Protein AF-B9M6P8-F1 (afdb_monomer)

Organism: Geotalea daltonii (strain DSM 22248 / JCM 15807 / FRC-32) (NCBI:txid316067)

InterPro domains:
  IPR001796 Dihydrofolate reductase domain [PF00186] (3-143)
  IPR001796 Dihydrofolate reductase domain [PS51330] (2-155)
  IPR001796 Dihydrofolate reductase domain [cd00209] (3-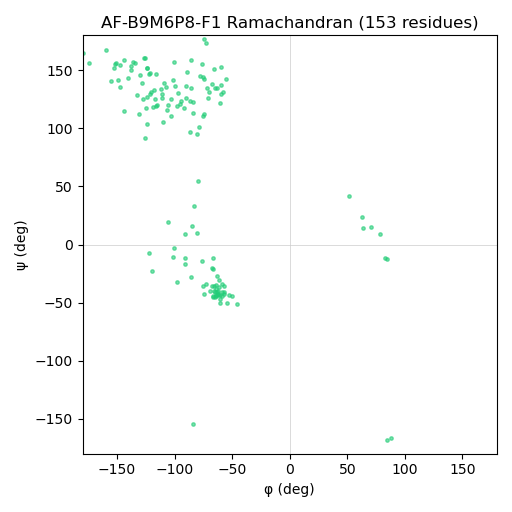154)
  IPR012259 Dihydrofolate reductase [PIRSF000194] (2-144)
  IPR012259 Dihydrofolate reductase [PTHR48069] (3-140)
  IPR017925 Dihydrofolate reductase conserved site [PS00075] (14-36)
  IPR024072 Dihydrofolate reductase-like domain superfamily [G3DSA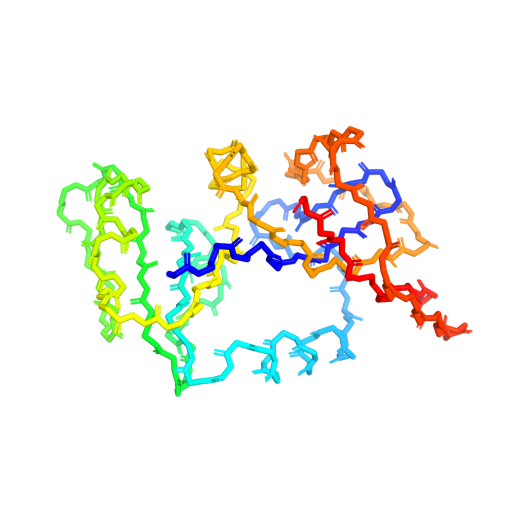:3.40.430.10] (1-155)
  IPR024072 Dihydrofolate reductase-like domain superfamily [SSF53597] (1-153)

Sequence (155 aa):
MIISLIAAMSENRVIGDKNTIPWDLPADRKRFRSLTLGHPVIMGRKTFESIGFPLDGRKNIIVTRQKDYQARGCLVAHDLPAAIKLAGDVEEIFICGGGDIYRQALPLANRIYLTVIHQVYEGDTYFPKITEEFVEVESNTADNLPSYTFLLLVK

Foldseek 3Di:
DAEEEEAEAEPQQDRAAPLEGPDDDVVSVVVVCVVQACAEEEEEPSNCVSVPADDPNYAYEYEDCDPPDDHPSHHYDPDDVRSVVVRPDDPYYYYHDDQVSQVVCLVVHFKYFYKYFHDDDDHDTGRDDHDPVWDWDDWDWDVDVRTIITTMTGD

Solvent-accessible surface area (backbone atoms only — not comparable to full-atom values): 8580 Å² total; per-residue (Å²): 107,46,36,27,37,44,50,59,26,26,71,79,30,28,51,20,33,94,72,38,64,88,68,90,55,70,70,56,57,50,48,53,50,66,74,43,54,74,26,32,38,37,29,25,49,67,46,48,61,54,68,67,62,69,58,80,68,36,52,34,32,34,32,38,79,60,85,87,66,82,54,85,85,45,48,78,21,66,42,68,71,54,39,59,59,71,60,53,98,46,71,50,38,36,39,62,22,39,44,74,48,40,55,68,39,57,86,70,38,42,33,36,43,36,34,42,31,76,46,79,65,83,56,82,32,44,57,63,86,83,58,88,70,50,43,82,79,45,78,51,75,46,90,51,92,79,29,36,34,44,36,35,28,40,90

Structure (mmCIF, N/CA/C/O backbone):
data_AF-B9M6P8-F1
#
_entry.id   AF-B9M6P8-F1
#
loop_
_atom_site.group_PDB
_atom_site.id
_atom_site.type_symbol
_atom_site.label_atom_id
_atom_site.label_alt_id
_atom_site.label_comp_id
_atom_site.label_asym_id
_atom_site.label_entity_id
_atom_site.label_seq_id
_atom_site.pdbx_PDB_ins_code
_atom_site.Cartn_x
_atom_site.Cartn_y
_atom_site.Cartn_z
_atom_site.occupancy
_atom_site.B_iso_or_equiv
_atom_site.auth_seq_id
_atom_site.auth_comp_id
_atom_site.auth_asym_id
_atom_site.auth_atom_id
_atom_site.pdbx_PDB_model_num
ATOM 1 N N . MET A 1 1 ? 0.639 8.109 15.555 1.00 95.62 1 MET A N 1
ATOM 2 C CA . MET A 1 1 ? 0.369 7.089 14.527 1.00 95.62 1 MET A CA 1
ATOM 3 C C . MET A 1 1 ? 0.943 7.547 13.195 1.00 95.62 1 MET A C 1
ATOM 5 O O . MET A 1 1 ? 0.586 8.624 12.733 1.00 95.62 1 MET A O 1
ATOM 9 N N . ILE A 1 2 ? 1.837 6.750 12.619 1.00 98.44 2 ILE A N 1
ATOM 10 C CA . ILE A 1 2 ? 2.456 6.921 11.303 1.00 98.44 2 ILE A CA 1
ATOM 11 C C . ILE A 1 2 ? 1.531 6.306 10.247 1.00 98.44 2 ILE A C 1
ATOM 13 O O . ILE A 1 2 ? 1.029 5.195 10.431 1.00 98.44 2 ILE A O 1
ATOM 17 N N . ILE A 1 3 ? 1.305 7.021 9.145 1.00 98.69 3 ILE A N 1
ATOM 18 C CA . ILE A 1 3 ? 0.562 6.519 7.985 1.00 98.69 3 ILE A CA 1
ATOM 19 C C . ILE A 1 3 ? 1.556 6.152 6.888 1.00 98.69 3 ILE A C 1
ATOM 21 O O . ILE A 1 3 ? 2.170 7.028 6.272 1.00 98.69 3 ILE A O 1
ATOM 25 N N . SER A 1 4 ? 1.676 4.855 6.627 1.00 98.88 4 SER A N 1
ATOM 26 C CA . SER A 1 4 ? 2.613 4.311 5.651 1.00 98.88 4 SER A CA 1
ATOM 27 C C . SER A 1 4 ? 1.874 3.748 4.450 1.00 98.88 4 SER A C 1
ATOM 29 O O . SER A 1 4 ? 0.934 2.968 4.582 1.00 98.88 4 SER A O 1
ATOM 31 N N . LEU A 1 5 ? 2.285 4.142 3.251 1.00 98.81 5 LEU A N 1
ATOM 32 C CA . LEU A 1 5 ? 1.839 3.509 2.013 1.00 98.81 5 LEU A CA 1
ATOM 33 C C . LEU A 1 5 ? 2.817 2.388 1.696 1.00 98.81 5 LEU A C 1
ATOM 35 O O . LEU A 1 5 ? 4.024 2.577 1.803 1.00 98.81 5 LEU A O 1
ATOM 39 N N . ILE A 1 6 ? 2.308 1.231 1.291 1.00 98.75 6 ILE A N 1
ATOM 40 C CA . ILE A 1 6 ? 3.139 0.141 0.786 1.00 98.75 6 ILE A CA 1
ATOM 41 C C . ILE A 1 6 ? 2.604 -0.306 -0.567 1.00 98.75 6 ILE A C 1
ATOM 43 O O . ILE A 1 6 ? 1.412 -0.590 -0.692 1.00 98.75 6 ILE A O 1
ATOM 47 N N . ALA A 1 7 ? 3.458 -0.305 -1.587 1.00 98.50 7 ALA A N 1
ATOM 48 C CA . ALA A 1 7 ? 3.071 -0.607 -2.962 1.00 98.50 7 ALA A CA 1
ATOM 49 C C . ALA A 1 7 ? 4.244 -1.173 -3.765 1.00 98.50 7 ALA A C 1
ATOM 51 O O . ALA A 1 7 ? 5.397 -0.815 -3.528 1.00 98.50 7 ALA A O 1
ATOM 52 N N . ALA A 1 8 ? 3.922 -1.983 -4.769 1.00 98.25 8 ALA A N 1
ATOM 53 C CA . ALA A 1 8 ? 4.821 -2.313 -5.864 1.00 98.25 8 ALA A CA 1
ATOM 54 C C . ALA A 1 8 ? 4.279 -1.690 -7.149 1.00 98.25 8 ALA A C 1
ATOM 56 O O . ALA A 1 8 ? 3.079 -1.791 -7.410 1.00 98.25 8 ALA A O 1
ATOM 57 N N . MET A 1 9 ? 5.143 -1.040 -7.924 1.00 98.25 9 MET A N 1
ATOM 58 C CA . MET A 1 9 ? 4.789 -0.427 -9.199 1.00 98.25 9 MET A CA 1
ATOM 59 C C . MET A 1 9 ? 5.861 -0.685 -10.257 1.00 98.25 9 MET A C 1
ATOM 61 O O . MET A 1 9 ? 7.044 -0.787 -9.940 1.00 98.25 9 MET A O 1
ATOM 65 N N . SER A 1 10 ? 5.446 -0.755 -11.515 1.00 98.00 10 SER A N 1
ATOM 66 C CA . SER A 1 10 ? 6.332 -0.739 -12.683 1.00 98.00 10 SER A CA 1
ATOM 67 C C . SER A 1 10 ? 6.928 0.655 -12.938 1.00 98.00 10 SER A C 1
ATOM 69 O O . SER A 1 10 ? 6.494 1.639 -12.329 1.00 98.00 10 SER A O 1
ATOM 71 N N . GLU A 1 11 ? 7.857 0.785 -13.892 1.00 96.81 11 GLU A N 1
ATOM 72 C CA . GLU A 1 11 ? 8.454 2.088 -14.249 1.00 96.81 11 GLU A CA 1
ATOM 73 C C . GLU A 1 11 ? 7.413 3.136 -14.671 1.00 96.81 11 GLU A C 1
ATOM 75 O O . GLU A 1 11 ? 7.509 4.314 -14.328 1.00 96.81 11 GLU A O 1
ATOM 80 N N . ASN A 1 12 ? 6.356 2.706 -15.361 1.00 97.69 12 ASN A N 1
ATOM 81 C CA . ASN A 1 12 ? 5.235 3.558 -15.757 1.00 97.69 12 ASN A CA 1
ATOM 82 C C . ASN A 1 12 ? 4.149 3.703 -14.666 1.00 97.69 12 ASN A C 1
ATOM 84 O O . ASN A 1 12 ? 3.045 4.174 -14.949 1.00 97.69 12 ASN A O 1
ATOM 88 N N . ARG A 1 13 ? 4.468 3.351 -13.411 1.00 98.25 13 ARG A N 1
ATOM 89 C CA . ARG A 1 13 ? 3.609 3.399 -12.210 1.00 98.25 13 ARG A CA 1
ATOM 90 C C . ARG A 1 13 ? 2.385 2.484 -12.240 1.00 98.25 13 ARG A C 1
ATOM 92 O O . ARG A 1 13 ? 1.487 2.677 -11.420 1.00 98.25 13 ARG A O 1
ATOM 99 N N . VAL A 1 14 ? 2.311 1.519 -13.153 1.00 98.56 14 VAL A N 1
ATOM 100 C CA . VAL A 1 14 ? 1.234 0.520 -13.135 1.00 98.56 14 VAL A CA 1
ATOM 101 C C . VAL A 1 14 ? 1.357 -0.290 -11.853 1.00 98.56 14 VAL A C 1
ATOM 103 O O . VAL A 1 14 ? 2.452 -0.685 -11.466 1.00 98.56 14 VAL A O 1
ATOM 106 N N . ILE A 1 15 ? 0.223 -0.500 -11.189 1.00 98.12 15 ILE A N 1
ATOM 107 C CA . ILE A 1 15 ? 0.076 -1.336 -9.987 1.00 98.12 15 ILE A CA 1
ATOM 108 C C . ILE A 1 15 ? -0.940 -2.461 -10.176 1.00 98.12 15 ILE A C 1
ATOM 110 O O . ILE A 1 15 ? -1.100 -3.305 -9.299 1.00 98.12 15 ILE A O 1
ATOM 114 N N . GLY A 1 16 ? -1.656 -2.462 -11.299 1.00 97.12 16 GLY A N 1
ATOM 115 C CA . GLY A 1 16 ? -2.612 -3.504 -11.617 1.00 97.12 16 GLY A CA 1
ATOM 116 C C . GLY A 1 16 ? -3.215 -3.360 -13.008 1.00 97.12 16 GLY A C 1
ATOM 117 O O . GLY A 1 16 ? -3.276 -2.262 -13.564 1.00 97.12 16 GLY A O 1
ATOM 118 N N . ASP A 1 17 ? -3.682 -4.489 -13.525 1.00 97.31 17 ASP A N 1
ATOM 119 C CA . ASP A 1 17 ? -4.505 -4.613 -14.726 1.00 97.31 17 ASP A CA 1
ATOM 120 C C . ASP A 1 17 ? -5.680 -5.548 -14.420 1.00 97.31 17 ASP A C 1
ATOM 122 O O . ASP A 1 17 ? -5.480 -6.644 -13.883 1.00 97.31 17 ASP A O 1
ATOM 126 N N . LYS A 1 18 ? -6.918 -5.130 -14.716 1.00 94.06 18 LYS A N 1
ATOM 127 C CA . LYS A 1 18 ? -8.129 -5.964 -14.567 1.00 94.06 18 LYS A CA 1
ATOM 128 C C . LYS A 1 18 ? -8.270 -6.613 -13.179 1.00 94.06 18 LYS A C 1
ATOM 130 O O . LYS A 1 18 ? -8.678 -7.766 -13.057 1.00 94.06 18 LYS A O 1
ATOM 135 N N . ASN A 1 19 ? -7.964 -5.857 -12.120 1.00 90.94 19 ASN A N 1
ATOM 136 C CA . ASN A 1 19 ? -7.920 -6.309 -10.715 1.00 90.94 19 ASN A CA 1
ATOM 137 C C . ASN A 1 19 ? -6.867 -7.394 -10.409 1.00 90.94 19 ASN A C 1
ATOM 139 O O . ASN A 1 19 ? -7.004 -8.113 -9.420 1.00 90.94 19 ASN A O 1
ATOM 143 N N . THR A 1 20 ? -5.812 -7.510 -11.209 1.00 92.94 20 THR A N 1
ATOM 144 C CA . THR A 1 20 ? -4.675 -8.407 -10.956 1.00 92.94 20 THR A CA 1
ATOM 145 C C . THR A 1 20 ? -3.362 -7.635 -11.001 1.00 92.94 20 THR A C 1
ATOM 147 O O . THR A 1 20 ? -3.307 -6.530 -11.536 1.00 92.94 20 THR A O 1
ATOM 150 N N . ILE A 1 21 ? -2.306 -8.196 -10.414 1.00 93.69 21 ILE A N 1
ATOM 151 C CA . ILE A 1 21 ? -0.950 -7.650 -10.519 1.00 93.69 21 ILE A CA 1
ATOM 152 C C . ILE A 1 21 ? -0.287 -8.289 -11.752 1.00 93.69 21 ILE A C 1
ATOM 154 O O . ILE A 1 21 ? -0.266 -9.518 -11.828 1.00 93.69 21 ILE A O 1
ATOM 158 N N . PRO A 1 22 ? 0.257 -7.510 -12.707 1.00 93.31 22 PRO A N 1
ATOM 159 C CA . PRO A 1 22 ? 0.724 -8.040 -13.991 1.00 93.31 22 PRO A CA 1
ATOM 160 C C . PRO A 1 22 ? 2.119 -8.691 -13.935 1.00 93.31 22 PRO A C 1
ATOM 162 O O . PRO A 1 22 ? 2.690 -9.017 -14.972 1.00 93.31 22 PRO A O 1
ATOM 165 N N . TRP A 1 23 ? 2.668 -8.905 -12.737 1.00 94.50 23 TRP A N 1
ATOM 166 C CA . TRP A 1 23 ? 3.966 -9.537 -12.502 1.00 94.50 23 TRP A CA 1
ATOM 167 C C . TRP A 1 23 ? 3.904 -10.548 -11.354 1.00 94.50 23 TRP A C 1
ATOM 169 O O . TRP A 1 23 ? 3.081 -10.443 -10.442 1.00 94.50 23 TRP A O 1
ATOM 179 N N . ASP A 1 24 ? 4.845 -11.492 -11.350 1.00 93.62 24 ASP A N 1
ATOM 180 C CA . ASP A 1 24 ? 5.100 -12.384 -10.218 1.00 93.62 24 ASP A CA 1
ATOM 181 C C . ASP A 1 24 ? 6.446 -12.032 -9.572 1.00 93.62 24 ASP A C 1
ATOM 183 O O . ASP A 1 24 ? 7.507 -12.337 -10.112 1.00 93.62 24 ASP A O 1
ATOM 187 N N . LEU A 1 25 ? 6.403 -11.381 -8.404 1.00 95.31 25 LEU A N 1
ATOM 188 C CA . LEU A 1 25 ? 7.601 -11.002 -7.653 1.00 95.31 25 LEU A CA 1
ATOM 189 C C . LEU A 1 25 ? 7.549 -11.530 -6.204 1.00 95.31 25 LEU A C 1
ATOM 191 O O . LEU A 1 25 ? 7.046 -10.852 -5.303 1.00 95.31 25 LEU A O 1
ATOM 195 N N . PRO A 1 26 ? 8.084 -12.740 -5.936 1.00 95.50 26 PRO A N 1
ATOM 196 C CA . PRO A 1 26 ? 8.087 -13.336 -4.597 1.00 95.50 26 PRO A CA 1
ATOM 197 C C . PRO A 1 26 ? 8.800 -12.489 -3.534 1.00 95.50 26 PRO A C 1
ATOM 199 O O . PRO A 1 26 ? 8.381 -12.470 -2.374 1.00 95.50 26 PRO A O 1
ATOM 202 N N . ALA A 1 27 ? 9.863 -11.777 -3.922 1.00 96.38 27 ALA A N 1
ATOM 203 C CA . ALA A 1 27 ? 10.622 -10.909 -3.024 1.00 96.38 27 ALA A CA 1
ATOM 204 C C . ALA A 1 27 ? 9.762 -9.758 -2.478 1.00 96.38 27 ALA A C 1
ATOM 206 O O . ALA A 1 27 ? 9.802 -9.475 -1.280 1.00 96.38 27 ALA A O 1
ATOM 207 N N . ASP A 1 28 ? 8.930 -9.157 -3.331 1.00 97.00 28 ASP A N 1
ATOM 208 C CA . ASP A 1 28 ? 7.994 -8.105 -2.940 1.00 97.00 28 ASP A CA 1
ATOM 209 C C . ASP A 1 28 ? 6.911 -8.639 -1.997 1.00 97.00 28 ASP A C 1
ATOM 211 O O . ASP A 1 28 ? 6.699 -8.081 -0.924 1.00 97.00 28 ASP A O 1
ATOM 215 N N . ARG A 1 29 ? 6.315 -9.803 -2.300 1.00 96.00 29 ARG A N 1
ATOM 216 C CA . ARG A 1 29 ? 5.348 -10.443 -1.386 1.00 96.00 29 ARG A CA 1
ATOM 217 C C . ARG A 1 29 ? 5.945 -10.717 -0.006 1.00 96.00 29 ARG A C 1
ATOM 219 O O . ARG A 1 29 ? 5.276 -10.517 1.012 1.00 96.00 29 ARG A O 1
ATOM 226 N N . LYS A 1 30 ? 7.205 -11.167 0.047 1.00 97.12 30 LYS A N 1
ATOM 227 C CA . LYS A 1 30 ? 7.932 -11.394 1.305 1.00 97.12 30 LYS A CA 1
ATOM 228 C C . LYS A 1 30 ? 8.148 -10.082 2.060 1.00 97.12 30 LYS A C 1
ATOM 230 O O . LYS A 1 30 ? 7.891 -10.044 3.264 1.00 97.12 30 LYS A O 1
ATOM 235 N N . ARG A 1 31 ? 8.565 -9.019 1.365 1.00 97.69 31 ARG A N 1
ATOM 236 C CA . ARG A 1 31 ? 8.736 -7.675 1.934 1.00 97.69 31 ARG A CA 1
ATOM 237 C C . ARG A 1 31 ? 7.415 -7.131 2.476 1.00 97.69 31 ARG A C 1
ATOM 239 O O . ARG A 1 31 ? 7.360 -6.753 3.642 1.00 97.69 31 ARG A O 1
ATOM 246 N N . PHE A 1 32 ? 6.346 -7.184 1.683 1.00 98.25 32 PHE A N 1
ATOM 247 C CA . PHE A 1 32 ? 5.002 -6.768 2.078 1.00 98.25 32 PHE A CA 1
ATOM 248 C C . PHE A 1 32 ? 4.547 -7.475 3.354 1.00 98.25 32 PHE A C 1
ATOM 250 O O . PHE A 1 32 ? 4.136 -6.826 4.315 1.00 98.25 32 PHE A O 1
ATOM 257 N N . ARG A 1 33 ? 4.670 -8.809 3.411 1.00 98.00 33 ARG A N 1
ATOM 258 C CA . ARG A 1 33 ? 4.329 -9.566 4.621 1.00 98.00 33 ARG A CA 1
ATOM 259 C C . ARG A 1 33 ? 5.187 -9.137 5.809 1.00 98.00 33 ARG A C 1
ATOM 261 O O . ARG A 1 33 ? 4.631 -8.927 6.875 1.00 98.00 33 ARG A O 1
ATOM 268 N N . SER A 1 34 ? 6.502 -9.020 5.631 1.00 98.25 34 SER A N 1
ATOM 269 C CA . SER A 1 34 ? 7.426 -8.678 6.717 1.00 98.25 34 SER A CA 1
ATOM 270 C C . SER A 1 34 ? 7.147 -7.303 7.317 1.00 98.25 34 SER A C 1
ATOM 272 O O . SER A 1 34 ? 7.191 -7.170 8.532 1.00 98.25 34 SER A O 1
ATOM 274 N N . LEU A 1 35 ? 6.869 -6.301 6.480 1.00 98.38 35 LEU A N 1
ATOM 275 C CA . LEU A 1 35 ? 6.625 -4.927 6.925 1.00 98.38 35 LEU A CA 1
ATOM 276 C C . LEU A 1 35 ? 5.244 -4.760 7.561 1.00 98.38 35 LEU A C 1
ATOM 278 O O . LEU A 1 35 ? 5.087 -3.993 8.498 1.00 98.38 35 LEU A O 1
ATOM 282 N N . THR A 1 36 ? 4.237 -5.475 7.054 1.00 98.62 36 THR A N 1
ATOM 283 C CA . THR A 1 36 ? 2.853 -5.293 7.515 1.00 98.62 36 THR A CA 1
ATOM 284 C C . THR A 1 36 ? 2.461 -6.202 8.677 1.00 98.62 36 THR A C 1
ATOM 286 O O . THR A 1 36 ? 1.440 -5.952 9.310 1.00 98.62 36 THR A O 1
ATOM 289 N N . LEU A 1 37 ? 3.209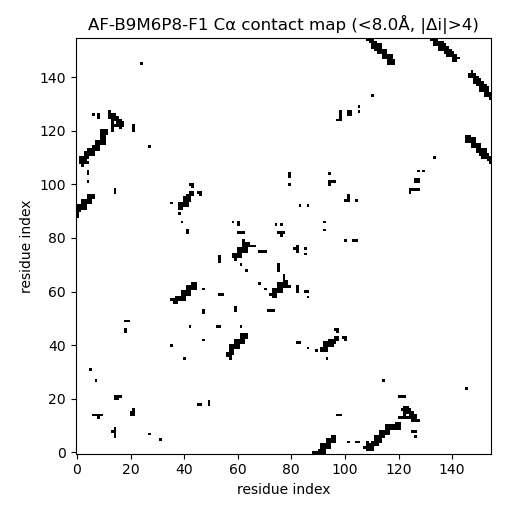 -7.273 8.962 1.00 98.44 37 LEU A N 1
ATOM 290 C CA . LEU A 1 37 ? 2.854 -8.237 10.008 1.00 98.44 37 LEU A CA 1
ATOM 291 C C . LEU A 1 37 ? 2.722 -7.554 11.378 1.00 98.44 37 LEU A C 1
ATOM 293 O O . LEU A 1 37 ? 3.602 -6.808 11.783 1.00 98.44 37 LEU A O 1
ATOM 297 N N . GLY A 1 38 ? 1.631 -7.824 12.100 1.00 98.19 38 GLY A N 1
ATOM 298 C CA . GLY A 1 38 ? 1.352 -7.199 13.397 1.00 98.19 38 GLY A CA 1
ATOM 299 C C . GLY A 1 38 ? 0.710 -5.810 13.315 1.00 98.19 38 GLY A C 1
ATOM 300 O O . GLY A 1 38 ? 0.174 -5.339 14.316 1.00 98.19 38 GLY A O 1
ATOM 301 N N . HIS A 1 39 ? 0.667 -5.187 12.134 1.00 98.62 39 HIS A N 1
ATOM 302 C CA . HIS A 1 39 ? 0.086 -3.859 11.939 1.00 98.62 39 HIS A CA 1
ATOM 303 C C . HIS A 1 39 ? -1.330 -3.913 11.339 1.00 98.62 39 HIS A C 1
ATOM 305 O O . HIS A 1 39 ? -1.710 -4.887 10.673 1.00 98.62 39 HIS A O 1
ATOM 311 N N . PRO A 1 40 ? -2.152 -2.864 11.539 1.00 98.75 40 PRO A N 1
ATOM 312 C CA . PRO A 1 40 ? -3.362 -2.680 10.754 1.00 98.75 40 PRO A CA 1
ATOM 313 C C . PRO A 1 40 ? -3.047 -2.420 9.282 1.00 98.75 40 PRO A C 1
ATOM 315 O O . PRO A 1 40 ? -2.198 -1.593 8.944 1.00 98.75 40 PRO A O 1
ATOM 318 N N . VAL A 1 41 ? -3.785 -3.105 8.411 1.00 98.81 41 VAL A N 1
ATOM 319 C CA . VAL A 1 41 ? -3.712 -2.956 6.956 1.00 98.81 41 VAL A CA 1
ATOM 320 C C . VAL A 1 41 ? -5.050 -2.446 6.439 1.00 98.81 41 VAL A C 1
ATOM 322 O O . VAL A 1 41 ? -6.100 -3.033 6.705 1.00 98.81 41 VAL A O 1
ATOM 325 N N . ILE A 1 42 ? -5.013 -1.337 5.708 1.00 98.88 42 ILE A N 1
ATOM 326 C CA . ILE A 1 42 ? -6.185 -0.689 5.123 1.00 98.88 42 ILE A CA 1
ATOM 327 C C . ILE A 1 42 ? -6.111 -0.844 3.611 1.00 98.88 42 ILE A C 1
ATOM 329 O O . ILE A 1 42 ? -5.120 -0.462 2.986 1.00 98.88 42 ILE A O 1
ATOM 333 N N . MET A 1 43 ? -7.172 -1.376 3.014 1.00 98.62 43 MET A N 1
ATOM 334 C CA . MET A 1 43 ? -7.258 -1.551 1.567 1.00 98.62 43 MET A CA 1
ATOM 335 C C . MET A 1 43 ? -8.676 -1.327 1.046 1.00 98.62 43 MET A C 1
ATOM 337 O O . MET A 1 43 ? -9.655 -1.417 1.783 1.00 98.62 43 MET A O 1
ATOM 341 N N . GLY A 1 44 ? -8.805 -1.033 -0.242 1.00 98.44 44 GLY A N 1
ATOM 342 C CA . GLY A 1 44 ? -10.100 -0.910 -0.904 1.00 98.44 44 GLY A CA 1
ATOM 343 C C . GLY A 1 44 ? -10.735 -2.274 -1.171 1.00 98.44 44 GLY A C 1
ATOM 344 O O . GLY A 1 44 ? -10.033 -3.269 -1.349 1.00 98.44 44 GLY A O 1
ATOM 345 N N . ARG A 1 45 ? -12.069 -2.308 -1.291 1.00 97.94 45 ARG A N 1
ATOM 346 C CA . ARG A 1 45 ? -12.841 -3.528 -1.608 1.00 97.94 45 ARG A CA 1
ATOM 347 C C . ARG A 1 45 ? -12.252 -4.352 -2.760 1.00 97.94 45 ARG A C 1
ATOM 349 O O . ARG A 1 45 ? -12.026 -5.540 -2.593 1.00 97.94 45 ARG A O 1
ATOM 356 N N . LYS A 1 46 ? -11.972 -3.722 -3.909 1.00 97.00 46 LYS A N 1
ATOM 357 C CA . LYS A 1 46 ? -11.452 -4.422 -5.102 1.00 97.00 46 LYS A CA 1
ATOM 358 C C . LYS A 1 46 ? -10.093 -5.088 -4.850 1.00 97.00 46 LYS A C 1
ATOM 360 O O . LYS A 1 46 ? -9.847 -6.176 -5.350 1.00 97.00 46 LYS A O 1
ATOM 365 N N . THR A 1 47 ? -9.229 -4.449 -4.061 1.00 97.19 47 THR A N 1
ATOM 366 C CA . THR A 1 47 ? -7.929 -5.014 -3.673 1.00 97.19 47 THR A CA 1
ATOM 367 C C . THR A 1 47 ? -8.110 -6.229 -2.777 1.00 97.19 47 THR A C 1
ATOM 369 O O . THR A 1 47 ? -7.487 -7.256 -3.013 1.00 97.19 47 THR A O 1
ATOM 372 N N . PHE A 1 48 ? -9.011 -6.147 -1.798 1.00 97.69 48 PHE A N 1
ATOM 373 C CA . PHE A 1 48 ? -9.332 -7.293 -0.953 1.00 97.69 48 PHE A CA 1
ATOM 374 C C . PHE A 1 48 ? -9.927 -8.459 -1.748 1.00 97.69 48 PHE A C 1
ATOM 376 O O . PHE A 1 48 ? -9.521 -9.595 -1.548 1.00 97.69 48 PHE A O 1
ATOM 383 N N . GLU A 1 49 ? -10.845 -8.189 -2.678 1.00 95.81 49 GLU A N 1
ATOM 384 C CA . GLU A 1 49 ? -11.440 -9.217 -3.544 1.00 95.81 49 GLU A CA 1
ATOM 385 C C . GLU A 1 49 ? -10.411 -9.873 -4.474 1.00 95.81 49 GLU A C 1
ATOM 387 O O . GLU A 1 49 ? -10.498 -11.072 -4.713 1.00 95.81 49 GLU A O 1
ATOM 392 N N . SER A 1 50 ? -9.417 -9.115 -4.948 1.00 94.38 50 SER A N 1
ATOM 393 C CA . SER A 1 50 ? -8.278 -9.648 -5.708 1.00 94.38 50 SER A CA 1
ATOM 394 C C . SER A 1 50 ? -7.400 -10.580 -4.862 1.00 94.38 50 SER A C 1
ATOM 396 O O . SER A 1 50 ? -6.987 -11.637 -5.331 1.00 94.38 50 SER A O 1
ATOM 398 N N . ILE A 1 51 ? -7.154 -10.225 -3.593 1.00 94.56 51 ILE A N 1
ATOM 399 C CA . ILE A 1 51 ? -6.413 -11.072 -2.642 1.00 94.56 51 ILE A CA 1
ATOM 400 C C . ILE A 1 51 ? -7.233 -12.320 -2.271 1.00 94.56 51 ILE A C 1
ATOM 402 O O . ILE A 1 51 ? -6.685 -13.411 -2.149 1.00 94.56 51 ILE A O 1
ATOM 406 N N . GLY A 1 52 ? -8.544 -12.163 -2.084 1.00 95.06 52 GLY A N 1
ATOM 407 C CA . GLY A 1 52 ? -9.504 -13.237 -1.827 1.00 95.06 52 GLY A CA 1
ATOM 408 C C . GLY A 1 52 ? -9.637 -13.671 -0.363 1.00 95.06 52 GLY A C 1
ATOM 409 O O . GLY A 1 52 ? -10.590 -14.374 -0.028 1.00 95.06 52 GLY A O 1
ATOM 410 N N . PHE A 1 53 ? -8.731 -13.259 0.530 1.00 96.31 53 PHE A N 1
ATOM 411 C CA . PHE A 1 53 ? -8.758 -13.651 1.943 1.00 96.31 53 PHE A CA 1
ATOM 412 C C . PHE A 1 53 ? -8.132 -12.598 2.877 1.00 96.31 53 PHE A C 1
ATOM 414 O O . PHE A 1 53 ? -7.286 -11.809 2.446 1.00 96.31 53 PHE A O 1
ATOM 421 N N . PRO A 1 54 ? -8.519 -12.572 4.171 1.00 97.50 54 PRO A N 1
ATOM 422 C CA . PRO A 1 54 ? -7.863 -11.741 5.173 1.00 97.50 54 PRO A CA 1
ATOM 423 C C . PRO A 1 54 ? -6.383 -12.088 5.302 1.00 97.50 54 PRO A C 1
ATOM 425 O O . PRO A 1 54 ? -5.988 -13.249 5.353 1.00 97.50 54 PRO A O 1
ATOM 428 N N . LEU A 1 55 ? -5.554 -11.060 5.399 1.00 97.31 55 LEU A N 1
ATOM 429 C CA . LEU A 1 55 ? -4.125 -11.214 5.569 1.00 97.31 55 LEU A CA 1
ATOM 430 C C . LEU A 1 55 ? -3.802 -11.639 7.013 1.00 97.31 55 LEU A C 1
ATOM 432 O O . LEU A 1 55 ? -3.939 -10.839 7.935 1.00 97.31 55 LEU A O 1
ATOM 436 N N . ASP A 1 56 ? -3.342 -12.877 7.214 1.00 97.00 56 ASP A N 1
ATOM 437 C CA . ASP A 1 56 ? -3.073 -13.437 8.550 1.00 97.00 56 ASP A CA 1
ATOM 438 C C . ASP A 1 56 ? -2.114 -12.588 9.391 1.00 97.00 56 ASP A C 1
ATOM 440 O O . ASP A 1 56 ? -1.141 -12.029 8.872 1.00 97.00 56 ASP A O 1
ATOM 444 N N . GLY A 1 57 ? -2.376 -12.517 10.700 1.00 97.38 57 GLY A N 1
ATOM 445 C CA . GLY A 1 57 ? -1.559 -11.765 11.659 1.00 97.38 57 GLY A CA 1
ATOM 446 C C . GLY A 1 57 ? -1.660 -10.243 11.518 1.00 97.38 57 GLY A C 1
ATOM 447 O O . GLY A 1 57 ? -0.806 -9.531 12.041 1.00 97.38 57 GLY A O 1
ATOM 448 N N . ARG A 1 58 ? -2.667 -9.741 10.789 1.00 98.44 58 ARG A N 1
ATOM 449 C CA . ARG A 1 58 ? -2.910 -8.312 10.551 1.00 98.44 58 ARG A CA 1
ATOM 450 C C . ARG A 1 58 ? -4.357 -7.945 10.847 1.00 98.44 58 ARG A C 1
ATOM 452 O O . ARG A 1 58 ? -5.282 -8.719 10.590 1.00 98.44 58 ARG A O 1
ATOM 459 N N . LYS A 1 59 ? -4.570 -6.727 11.347 1.00 98.38 59 LYS A N 1
ATOM 460 C CA . LYS A 1 59 ? -5.918 -6.158 11.476 1.00 98.38 59 LYS A CA 1
ATOM 461 C C . LYS A 1 59 ? -6.352 -5.656 10.097 1.00 98.38 59 LYS A C 1
ATOM 463 O O . LYS A 1 59 ? -5.909 -4.601 9.660 1.00 98.38 59 LYS A O 1
ATOM 468 N N . ASN A 1 60 ? -7.179 -6.437 9.408 1.00 98.75 60 ASN A N 1
ATOM 469 C CA . ASN A 1 60 ? -7.625 -6.143 8.046 1.00 98.75 60 ASN A CA 1
ATOM 470 C C . ASN A 1 60 ? -8.818 -5.180 8.064 1.00 98.75 60 ASN A C 1
ATOM 472 O O . ASN A 1 60 ? -9.846 -5.492 8.668 1.00 98.75 60 ASN A O 1
ATOM 476 N N . ILE A 1 61 ? -8.693 -4.032 7.396 1.00 98.81 61 ILE A N 1
ATOM 477 C CA . ILE A 1 61 ? -9.724 -2.990 7.329 1.00 98.81 61 ILE A CA 1
ATOM 478 C C . ILE A 1 61 ? -10.032 -2.681 5.862 1.00 98.81 61 ILE A C 1
ATOM 480 O O . ILE A 1 61 ? -9.169 -2.227 5.109 1.00 98.81 61 ILE A O 1
ATOM 484 N N . ILE A 1 62 ? -11.273 -2.931 5.451 1.00 98.69 62 ILE A N 1
ATOM 485 C CA . ILE A 1 62 ? -11.711 -2.805 4.061 1.00 98.69 62 ILE A CA 1
ATOM 486 C C . ILE A 1 62 ? -12.520 -1.525 3.883 1.00 98.69 62 ILE A C 1
ATOM 488 O O . ILE A 1 62 ? -13.522 -1.316 4.565 1.00 98.69 62 ILE A O 1
ATOM 492 N N . VAL A 1 63 ? -12.114 -0.683 2.936 1.00 98.69 63 VAL A N 1
ATOM 493 C CA . VAL A 1 63 ? -12.810 0.560 2.587 1.00 98.69 63 VAL A CA 1
ATOM 494 C C . VAL A 1 63 ? -13.770 0.317 1.427 1.00 98.69 63 VAL A C 1
ATOM 496 O O . VAL A 1 63 ? -13.365 -0.122 0.343 1.00 98.69 63 VAL A O 1
ATOM 499 N N . THR A 1 64 ? -15.048 0.634 1.631 1.00 98.38 64 THR A N 1
ATOM 500 C CA . THR A 1 64 ? -16.093 0.498 0.609 1.00 98.38 64 THR A CA 1
ATOM 501 C C . THR A 1 64 ? -17.273 1.435 0.839 1.00 98.38 64 THR A C 1
ATOM 503 O O . THR A 1 64 ? -17.766 1.583 1.951 1.00 98.38 64 THR A O 1
ATOM 506 N N . ARG A 1 65 ? -17.817 2.016 -0.233 1.00 96.81 65 ARG A N 1
ATOM 507 C CA . ARG A 1 65 ? -19.050 2.822 -0.153 1.00 96.81 65 ARG A CA 1
ATOM 508 C C . ARG A 1 65 ? -20.320 1.970 -0.029 1.00 96.81 65 ARG A C 1
ATOM 510 O O . ARG A 1 65 ? -21.371 2.503 0.310 1.00 96.81 65 ARG A O 1
ATOM 517 N N . GLN A 1 66 ? -20.233 0.667 -0.299 1.00 97.31 66 GLN A N 1
ATOM 518 C CA . GLN A 1 66 ? -21.361 -0.257 -0.198 1.00 97.31 66 GLN A CA 1
ATOM 519 C C . GLN A 1 66 ? -21.670 -0.543 1.275 1.00 97.31 66 GLN A C 1
ATOM 521 O O . GLN A 1 66 ? -20.869 -1.167 1.967 1.00 97.31 66 GLN A O 1
ATOM 526 N N . LYS A 1 67 ? -22.826 -0.074 1.754 1.00 94.62 67 LYS A N 1
ATOM 527 C CA . LYS A 1 67 ? -23.203 -0.139 3.176 1.00 94.62 67 LYS A CA 1
ATOM 528 C C . LYS A 1 67 ? -23.398 -1.562 3.690 1.00 94.62 67 LYS A C 1
ATOM 530 O O . LYS A 1 67 ? -22.968 -1.860 4.796 1.00 94.62 67 LYS A O 1
ATOM 535 N N . ASP A 1 68 ? -23.927 -2.443 2.849 1.00 96.00 68 ASP A N 1
ATOM 536 C CA . ASP A 1 68 ? -24.231 -3.827 3.234 1.00 96.00 68 ASP A CA 1
ATOM 537 C C . ASP A 1 68 ? -23.072 -4.800 2.962 1.00 96.00 68 ASP A C 1
ATOM 539 O O . ASP A 1 68 ? -23.234 -6.015 3.051 1.00 96.00 68 ASP A O 1
ATOM 543 N N . TYR A 1 69 ? -21.894 -4.287 2.592 1.00 97.56 69 TYR A N 1
ATOM 544 C CA . TYR A 1 69 ? -20.741 -5.129 2.297 1.00 97.56 69 TYR A CA 1
ATOM 545 C C . TYR A 1 69 ? -20.190 -5.776 3.569 1.00 97.56 69 TYR A C 1
ATOM 547 O O . TYR A 1 69 ? -19.915 -5.100 4.560 1.00 97.56 69 TYR A O 1
ATOM 555 N N . GLN A 1 70 ? -19.970 -7.086 3.507 1.00 94.81 70 GLN A N 1
ATOM 556 C CA . GLN A 1 70 ? -19.414 -7.880 4.595 1.00 94.81 70 GLN A CA 1
ATOM 557 C C . GLN A 1 70 ? -18.122 -8.549 4.128 1.00 94.81 70 GLN A C 1
ATOM 559 O O . GLN A 1 70 ? -18.093 -9.195 3.084 1.00 94.81 70 GLN A O 1
ATOM 564 N N . ALA A 1 71 ? -17.063 -8.436 4.927 1.00 95.31 71 ALA A N 1
ATOM 565 C CA . ALA A 1 71 ? -15.811 -9.159 4.727 1.00 95.31 71 ALA A CA 1
ATOM 566 C C . ALA A 1 71 ? -15.497 -9.956 5.993 1.00 95.31 71 ALA A C 1
ATOM 568 O O . ALA A 1 71 ? -15.088 -9.402 7.013 1.00 95.31 71 ALA A O 1
ATOM 569 N N . ARG A 1 72 ? -15.734 -11.272 5.947 1.00 94.62 72 ARG A N 1
ATOM 570 C CA . ARG A 1 72 ? -15.526 -12.155 7.100 1.00 94.62 72 ARG A CA 1
ATOM 571 C C . ARG A 1 72 ? -14.065 -12.096 7.553 1.00 94.62 72 ARG A C 1
ATOM 573 O O . ARG A 1 72 ? -13.163 -12.286 6.747 1.00 94.62 72 ARG A O 1
ATOM 580 N N . GLY A 1 73 ? -13.845 -11.881 8.850 1.00 95.25 73 GLY A N 1
ATOM 581 C CA . GLY A 1 73 ? -12.496 -11.754 9.417 1.00 95.25 73 GLY A CA 1
ATOM 582 C C . GLY A 1 73 ? -11.842 -10.389 9.175 1.00 95.25 73 GLY A C 1
ATOM 583 O O . GLY A 1 73 ? -10.662 -10.220 9.472 1.00 95.25 73 GLY A O 1
ATOM 584 N N . CYS A 1 74 ? -12.589 -9.411 8.657 1.00 98.19 74 CYS A N 1
ATOM 585 C CA . CYS A 1 74 ? -12.135 -8.039 8.471 1.00 98.19 74 CYS A CA 1
ATOM 586 C C . CYS A 1 74 ? -13.086 -7.047 9.144 1.00 98.19 74 CYS A C 1
ATOM 588 O O . CYS A 1 74 ? -14.253 -7.340 9.405 1.00 98.19 74 CYS A O 1
ATOM 590 N N . LEU A 1 75 ? -12.582 -5.841 9.384 1.00 98.44 75 LEU A N 1
ATOM 591 C CA . LEU A 1 75 ? -13.398 -4.673 9.684 1.00 98.44 75 LEU A CA 1
ATOM 592 C C . LEU A 1 75 ? -13.763 -3.971 8.375 1.00 98.44 75 LEU A C 1
ATOM 594 O O . LEU A 1 75 ? -12.981 -3.982 7.424 1.00 98.44 75 LEU A O 1
ATOM 598 N N . VAL A 1 76 ? -14.931 -3.336 8.329 1.00 98.56 76 VAL A N 1
ATOM 599 C CA . VAL A 1 76 ? -15.394 -2.583 7.157 1.00 98.56 76 VAL A CA 1
ATOM 600 C C . VAL A 1 76 ? -15.575 -1.118 7.540 1.00 98.56 76 VAL A C 1
ATOM 602 O O . VAL A 1 76 ? -16.170 -0.802 8.567 1.00 98.56 76 VAL A O 1
ATOM 605 N N . ALA A 1 77 ? -15.052 -0.228 6.702 1.00 98.38 77 ALA A N 1
ATOM 606 C CA . ALA A 1 77 ? -15.177 1.218 6.816 1.00 98.38 77 ALA A CA 1
ATOM 607 C C . ALA A 1 77 ? -15.775 1.799 5.532 1.00 98.38 77 ALA A C 1
ATOM 609 O O . ALA A 1 77 ? -15.567 1.264 4.440 1.00 98.38 77 ALA A O 1
ATOM 610 N N . HIS A 1 78 ? -16.474 2.931 5.643 1.00 98.19 78 HIS A N 1
ATOM 611 C CA . HIS A 1 78 ? -17.159 3.537 4.495 1.00 98.19 78 HIS A CA 1
ATOM 612 C C . HIS A 1 78 ? -16.443 4.716 3.842 1.00 98.19 78 HIS A C 1
ATOM 614 O O . HIS A 1 78 ? -16.881 5.213 2.805 1.00 98.19 78 HIS A O 1
ATOM 620 N N . ASP A 1 79 ? -15.315 5.108 4.415 1.00 98.25 79 ASP A N 1
ATOM 621 C CA . ASP A 1 79 ? -14.396 6.107 3.903 1.00 98.25 79 ASP A CA 1
ATOM 622 C C . ASP A 1 79 ? -13.018 5.895 4.554 1.00 98.25 79 ASP A C 1
ATOM 624 O O . ASP A 1 79 ? -12.861 5.101 5.491 1.00 98.25 79 ASP A O 1
ATOM 628 N N . LEU A 1 80 ? -12.000 6.563 4.008 1.00 98.38 80 LEU A N 1
ATOM 629 C CA . LEU A 1 80 ? -10.629 6.444 4.496 1.00 98.38 80 LEU A CA 1
ATOM 630 C C . LEU A 1 80 ? -10.462 6.973 5.940 1.00 98.38 80 LEU A C 1
ATOM 632 O O . LEU A 1 80 ? -9.847 6.263 6.737 1.00 98.38 80 LEU A O 1
ATOM 636 N N . PRO A 1 81 ? -11.014 8.140 6.335 1.00 98.31 81 PRO A N 1
ATOM 637 C CA . PRO A 1 81 ? -10.928 8.609 7.721 1.00 98.31 81 PRO A CA 1
ATOM 638 C C . PRO A 1 81 ? -11.500 7.621 8.748 1.00 98.31 81 PRO A C 1
ATOM 640 O O . PRO A 1 81 ? -10.872 7.368 9.779 1.00 98.31 81 PRO A O 1
ATOM 643 N N . ALA A 1 82 ? -12.653 7.010 8.467 1.00 98.44 82 ALA A N 1
ATOM 644 C CA . ALA A 1 82 ? -13.245 5.990 9.326 1.00 98.44 82 ALA A CA 1
ATOM 645 C C . ALA A 1 82 ? -12.357 4.741 9.419 1.00 98.44 82 ALA A C 1
ATOM 647 O O . ALA A 1 82 ? -12.216 4.178 10.504 1.00 98.44 82 ALA A O 1
ATOM 648 N N . ALA A 1 83 ? -11.717 4.331 8.320 1.00 98.56 83 ALA A N 1
ATOM 649 C CA . ALA A 1 83 ? -10.778 3.208 8.328 1.00 98.56 83 ALA A CA 1
ATOM 650 C C . ALA A 1 83 ? -9.547 3.484 9.196 1.00 98.56 83 ALA A C 1
ATOM 652 O O . ALA A 1 83 ? -9.147 2.628 9.982 1.00 98.56 83 ALA A O 1
ATOM 653 N N . ILE A 1 84 ? -8.988 4.692 9.095 1.00 98.50 84 ILE A N 1
ATOM 654 C CA . ILE A 1 84 ? -7.866 5.136 9.929 1.00 98.50 84 ILE A CA 1
ATOM 655 C C . ILE A 1 84 ? -8.277 5.123 11.406 1.00 98.50 84 ILE A C 1
ATOM 657 O O . ILE A 1 84 ? -7.550 4.596 12.241 1.00 98.50 84 ILE A O 1
ATOM 661 N N . LYS A 1 85 ? -9.479 5.609 11.739 1.00 98.25 85 LYS A N 1
ATOM 662 C CA . LYS A 1 85 ? -10.003 5.556 13.112 1.00 98.25 85 LYS A CA 1
ATOM 663 C C . LYS A 1 85 ? -10.178 4.118 13.624 1.00 98.25 85 LYS A C 1
ATOM 665 O O . LYS A 1 85 ? -9.871 3.845 14.781 1.00 98.25 85 LYS A O 1
ATOM 670 N N . LEU A 1 86 ? -10.651 3.198 12.779 1.00 98.12 86 LEU A N 1
ATOM 671 C CA . LEU A 1 86 ? -10.809 1.778 13.126 1.00 98.12 86 LEU A CA 1
ATOM 672 C C . LEU A 1 86 ? -9.476 1.056 13.367 1.00 98.12 86 LEU A C 1
ATOM 674 O O . LEU A 1 86 ? -9.458 0.022 14.041 1.00 98.12 86 LEU A O 1
ATOM 678 N N . ALA A 1 87 ? -8.361 1.584 12.854 1.00 97.81 87 ALA A N 1
ATOM 679 C CA . ALA A 1 87 ? -7.040 1.032 13.138 1.00 97.81 87 ALA A CA 1
ATOM 680 C C . ALA A 1 87 ? -6.706 1.083 14.640 1.00 97.81 87 ALA A C 1
ATOM 682 O O . ALA A 1 87 ? -6.088 0.141 15.152 1.00 97.81 87 ALA A O 1
ATOM 683 N N . GLY A 1 88 ? -7.235 2.081 15.354 1.00 96.38 88 GLY A N 1
ATOM 684 C CA . GLY A 1 88 ? -7.059 2.277 16.790 1.00 96.38 88 GLY A CA 1
ATOM 685 C C . GLY A 1 88 ? -5.772 3.024 17.133 1.00 96.38 88 GLY A C 1
ATOM 686 O O . GLY A 1 88 ? -5.123 3.596 16.261 1.00 96.38 88 GLY A O 1
ATOM 687 N N . ASP A 1 89 ? -5.421 3.019 18.417 1.00 96.31 89 ASP A N 1
ATOM 688 C CA . ASP A 1 89 ? -4.182 3.624 18.901 1.00 96.31 89 ASP A CA 1
ATOM 689 C C . ASP A 1 89 ? -3.009 2.666 18.658 1.00 96.31 89 ASP A C 1
ATOM 691 O O . ASP A 1 89 ? -2.797 1.706 19.399 1.00 96.31 89 ASP A O 1
ATOM 695 N N . VAL A 1 90 ? -2.320 2.868 17.536 1.00 97.75 90 VAL A N 1
ATOM 696 C CA . VAL A 1 90 ? -1.149 2.093 17.120 1.00 97.75 90 VAL A CA 1
ATOM 697 C C . VAL A 1 90 ? -0.048 3.030 16.639 1.00 97.75 90 VAL A C 1
ATOM 699 O O . VAL A 1 90 ? -0.300 4.151 16.183 1.00 97.75 90 VAL A O 1
ATOM 702 N N . GLU A 1 91 ? 1.192 2.555 16.694 1.00 97.94 91 GLU A N 1
ATOM 703 C CA . GLU A 1 91 ? 2.338 3.336 16.231 1.00 97.94 91 GLU A CA 1
ATOM 704 C C . GLU A 1 91 ? 2.296 3.578 14.720 1.00 97.94 91 GLU A C 1
ATOM 706 O O . GLU A 1 91 ? 2.558 4.699 14.290 1.00 97.94 91 GLU A O 1
ATOM 711 N N . GLU A 1 92 ? 1.898 2.579 13.923 1.00 98.62 92 GLU A N 1
ATOM 712 C CA . GLU A 1 92 ? 1.946 2.626 12.457 1.00 98.62 92 GLU A CA 1
ATOM 713 C C . GLU A 1 92 ? 0.834 1.792 11.803 1.00 98.62 92 GLU A C 1
ATOM 715 O O . GLU A 1 92 ? 0.496 0.698 12.271 1.00 98.62 92 GLU A O 1
ATOM 720 N N . ILE A 1 93 ? 0.286 2.318 10.703 1.00 98.81 93 ILE A N 1
ATOM 721 C CA . ILE A 1 93 ? -0.707 1.661 9.844 1.00 98.81 93 ILE A CA 1
ATOM 722 C C . ILE A 1 93 ? -0.217 1.592 8.399 1.00 98.81 93 ILE A C 1
ATOM 724 O O . ILE A 1 93 ? 0.506 2.477 7.939 1.00 98.81 93 ILE A O 1
ATOM 728 N N . PHE A 1 94 ? -0.683 0.583 7.661 1.00 98.88 94 PHE A N 1
ATOM 729 C CA . PHE A 1 94 ? -0.302 0.379 6.266 1.00 98.88 94 PHE A CA 1
ATOM 730 C C . PHE A 1 94 ? -1.483 0.508 5.312 1.00 98.88 94 PHE A C 1
ATOM 732 O O . PHE A 1 94 ? -2.430 -0.280 5.340 1.00 98.88 94 PHE A O 1
ATOM 739 N N . ILE A 1 95 ? -1.394 1.467 4.399 1.00 98.81 95 ILE A N 1
ATOM 740 C CA . ILE A 1 95 ? -2.287 1.596 3.255 1.00 98.81 95 ILE A CA 1
ATOM 741 C C . ILE A 1 95 ? -1.767 0.692 2.137 1.00 98.81 95 ILE A C 1
ATOM 743 O O . ILE A 1 95 ? -0.705 0.940 1.567 1.00 98.81 95 ILE A O 1
ATOM 747 N N . CYS A 1 96 ? -2.533 -0.349 1.820 1.00 97.88 96 CYS A N 1
ATOM 748 C CA . CYS A 1 96 ? -2.158 -1.420 0.890 1.00 97.88 96 CYS A CA 1
ATOM 749 C C . CYS A 1 96 ? -2.893 -1.315 -0.461 1.00 97.88 96 CYS A C 1
ATOM 751 O O . CYS A 1 96 ? -3.004 -2.295 -1.192 1.00 97.88 96 CYS A O 1
ATOM 753 N N . GLY A 1 97 ? -3.431 -0.132 -0.780 1.00 95.56 97 GLY A N 1
ATOM 754 C CA . GLY A 1 97 ? -4.050 0.168 -2.072 1.00 95.56 97 GLY A CA 1
ATOM 755 C C . GLY A 1 97 ? -5.538 -0.170 -2.179 1.00 95.56 97 GLY A C 1
ATOM 756 O O . GLY A 1 97 ? -6.219 -0.401 -1.187 1.00 95.56 97 GLY A O 1
ATOM 757 N N . GLY A 1 98 ? -6.128 -0.183 -3.374 1.00 95.44 98 GLY A N 1
ATOM 758 C CA . GLY A 1 98 ? -5.526 0.109 -4.681 1.00 95.44 98 GLY A CA 1
ATOM 759 C C . GLY A 1 98 ? -5.477 1.602 -5.020 1.00 95.44 98 GLY A C 1
ATOM 760 O O . GLY A 1 98 ? -5.492 2.450 -4.128 1.00 95.44 98 GLY A O 1
ATOM 761 N N . GLY A 1 99 ? -5.454 1.925 -6.318 1.00 96.75 99 GLY A N 1
ATOM 762 C CA . GLY A 1 99 ? -5.209 3.282 -6.833 1.00 96.75 99 GLY A CA 1
ATOM 763 C C . GLY A 1 99 ? -6.058 4.390 -6.195 1.00 96.75 99 GLY A C 1
ATOM 764 O O . GLY A 1 99 ? -5.522 5.424 -5.800 1.00 96.75 99 GLY A O 1
ATOM 765 N N . ASP A 1 100 ? -7.364 4.168 -6.010 1.00 97.00 100 ASP A N 1
ATOM 766 C CA . ASP A 1 100 ? -8.251 5.161 -5.381 1.00 97.00 100 ASP A CA 1
ATOM 767 C C . ASP A 1 100 ? -7.941 5.399 -3.899 1.00 97.00 100 ASP A C 1
ATOM 769 O O . ASP A 1 100 ? -8.075 6.526 -3.417 1.00 97.00 100 ASP A O 1
ATOM 773 N N . ILE A 1 101 ? -7.538 4.356 -3.170 1.00 98.50 101 ILE A N 1
ATOM 774 C CA . ILE A 1 101 ? -7.170 4.463 -1.755 1.00 98.50 101 ILE A CA 1
ATOM 775 C C . ILE A 1 101 ? -5.805 5.133 -1.626 1.00 98.50 101 ILE A C 1
ATOM 777 O O . ILE A 1 101 ? -5.667 6.046 -0.815 1.00 98.50 101 ILE A O 1
ATOM 781 N N . TYR A 1 102 ? -4.832 4.771 -2.469 1.00 98.62 102 TYR A N 1
ATOM 782 C CA . TYR A 1 102 ? -3.539 5.455 -2.501 1.00 98.62 102 TYR A CA 1
ATOM 783 C C . TYR A 1 102 ? -3.691 6.946 -2.799 1.00 98.62 102 TYR A C 1
ATOM 785 O O . TYR A 1 102 ? -3.098 7.762 -2.101 1.00 98.62 102 TYR A O 1
ATOM 793 N N . ARG A 1 103 ? -4.524 7.325 -3.778 1.00 98.31 103 ARG A N 1
ATOM 794 C CA . ARG A 1 103 ? -4.760 8.738 -4.121 1.00 98.31 103 ARG A CA 1
ATOM 795 C C . ARG A 1 103 ? -5.308 9.541 -2.941 1.00 98.31 103 ARG A C 1
ATOM 797 O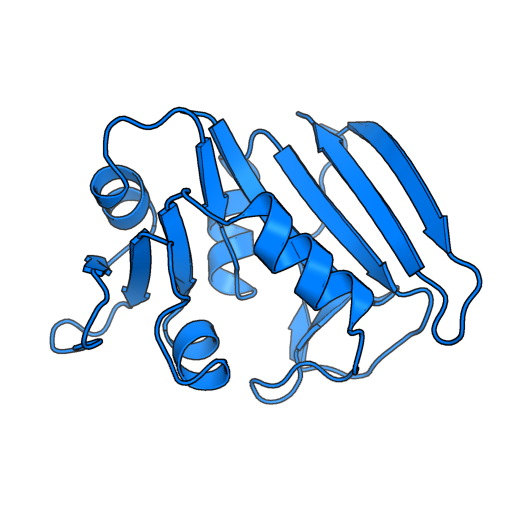 O . ARG A 1 103 ? -4.894 10.675 -2.738 1.00 98.31 103 ARG A O 1
ATOM 804 N N . GLN A 1 104 ? -6.231 8.960 -2.176 1.00 98.19 104 GLN A N 1
ATOM 805 C CA . GLN A 1 104 ? -6.804 9.602 -0.989 1.00 98.19 104 GLN A CA 1
ATOM 806 C C . GLN A 1 104 ? -5.817 9.647 0.185 1.00 98.19 104 GLN A C 1
ATOM 808 O O . GLN A 1 104 ? -5.842 10.597 0.961 1.00 98.19 104 GLN A O 1
ATOM 813 N N . ALA A 1 105 ? -4.966 8.628 0.325 1.00 98.25 105 ALA A N 1
ATOM 814 C CA . ALA A 1 105 ? -4.051 8.498 1.452 1.00 98.25 105 ALA A CA 1
ATOM 815 C C . ALA A 1 105 ? -2.727 9.249 1.277 1.00 98.25 105 ALA A C 1
ATOM 817 O O . ALA A 1 105 ? -2.147 9.655 2.278 1.00 98.25 105 ALA A O 1
ATOM 818 N N . LEU A 1 106 ? -2.250 9.455 0.044 1.00 98.31 106 LEU A N 1
ATOM 819 C CA . LEU A 1 106 ? -0.951 10.082 -0.231 1.00 98.31 106 LEU A CA 1
ATOM 820 C C . LEU A 1 106 ? -0.763 11.450 0.465 1.00 98.31 106 LEU A C 1
ATOM 822 O O . LEU A 1 106 ? 0.293 11.649 1.065 1.00 98.31 106 LEU A O 1
ATOM 826 N N . PRO A 1 107 ? -1.752 12.371 0.489 1.00 97.56 107 PRO A N 1
ATOM 827 C CA . PRO A 1 107 ? -1.602 13.642 1.205 1.00 97.56 107 PRO A CA 1
ATOM 828 C C . PRO A 1 107 ? -1.425 13.482 2.722 1.00 97.56 107 PRO A C 1
ATOM 830 O O . PRO A 1 107 ? -0.806 14.329 3.358 1.00 97.56 107 PRO A O 1
ATOM 833 N N . LEU A 1 108 ? -1.959 12.400 3.294 1.00 97.75 108 LEU A N 1
ATOM 834 C CA . LEU A 1 108 ? -1.929 12.098 4.729 1.00 97.75 108 LEU A CA 1
ATOM 835 C C . LEU A 1 108 ? -0.704 11.264 5.134 1.00 97.75 108 LEU A C 1
ATOM 837 O O . LEU A 1 108 ? -0.470 11.056 6.321 1.00 97.75 108 LEU A O 1
ATOM 841 N N . ALA A 1 109 ? 0.030 10.732 4.158 1.00 98.31 109 ALA A N 1
ATOM 842 C CA . ALA A 1 109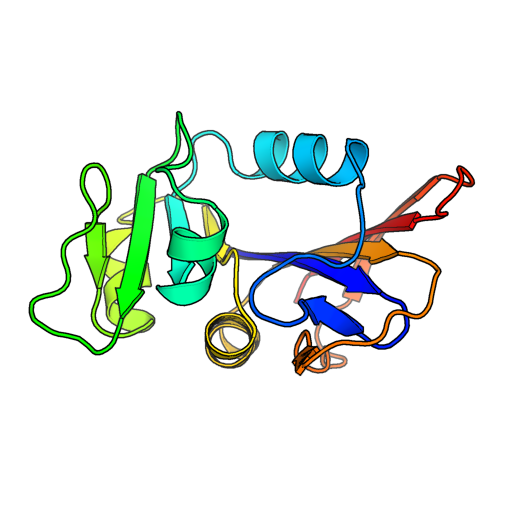 ? 1.098 9.775 4.378 1.00 98.31 109 ALA A CA 1
ATOM 843 C C . ALA A 1 109 ? 2.358 10.426 4.956 1.00 98.31 109 ALA A C 1
ATOM 845 O O . ALA A 1 109 ? 2.751 11.519 4.550 1.00 98.31 109 ALA A O 1
ATOM 846 N N . ASN A 1 110 ? 3.019 9.702 5.855 1.00 98.56 110 ASN A N 1
ATOM 847 C CA . ASN A 1 110 ? 4.338 10.041 6.384 1.00 98.56 110 ASN A CA 1
ATOM 848 C C . ASN A 1 110 ? 5.447 9.274 5.658 1.00 98.56 110 ASN A C 1
ATOM 850 O O . ASN A 1 110 ? 6.558 9.777 5.522 1.00 98.56 110 ASN A O 1
ATOM 854 N N . ARG A 1 111 ? 5.158 8.044 5.212 1.00 98.69 111 ARG A N 1
ATOM 855 C CA . ARG A 1 111 ? 6.135 7.157 4.570 1.00 98.69 111 ARG A CA 1
ATOM 856 C C . ARG A 1 111 ? 5.553 6.442 3.362 1.00 98.69 111 ARG A C 1
ATOM 858 O O . ARG A 1 111 ? 4.351 6.166 3.304 1.00 98.69 111 ARG A O 1
ATOM 865 N N . ILE A 1 112 ? 6.429 6.075 2.433 1.00 98.81 112 ILE A N 1
ATOM 866 C CA . ILE A 1 112 ? 6.118 5.203 1.303 1.00 98.81 112 ILE A CA 1
ATOM 867 C C . ILE A 1 112 ? 7.178 4.101 1.229 1.00 98.81 112 ILE A C 1
ATOM 869 O O . ILE A 1 112 ? 8.337 4.351 0.904 1.00 98.81 112 ILE A O 1
ATOM 873 N N . TYR A 1 113 ? 6.762 2.869 1.499 1.00 98.81 113 TYR A N 1
ATOM 874 C CA . TYR A 1 113 ? 7.517 1.655 1.213 1.00 98.81 113 TYR A CA 1
ATOM 875 C C . TYR A 1 113 ? 7.209 1.234 -0.221 1.00 98.81 113 TYR A C 1
ATOM 877 O O . TYR A 1 113 ? 6.184 0.604 -0.493 1.00 98.81 113 TYR A O 1
ATOM 885 N N . LEU A 1 114 ? 8.082 1.610 -1.148 1.00 98.75 114 LEU A N 1
ATOM 886 C CA . LEU A 1 114 ? 7.855 1.404 -2.574 1.00 98.75 114 LEU A CA 1
ATOM 887 C C . LEU A 1 114 ? 8.754 0.291 -3.100 1.00 98.75 114 LEU A C 1
ATOM 889 O O . LEU A 1 114 ? 9.928 0.220 -2.748 1.00 98.75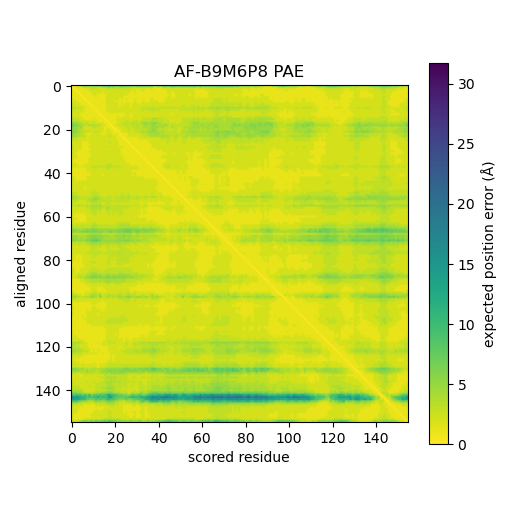 114 LEU A O 1
ATOM 893 N N . THR A 1 115 ? 8.205 -0.602 -3.907 1.00 98.56 115 THR A N 1
ATOM 894 C CA . THR A 1 115 ? 8.976 -1.512 -4.756 1.00 98.56 115 THR A CA 1
ATOM 895 C C . THR A 1 115 ? 8.833 -1.017 -6.190 1.00 98.56 115 THR A C 1
ATOM 897 O O . THR A 1 115 ? 7.725 -0.996 -6.720 1.00 98.56 115 THR A O 1
ATOM 900 N N . VAL A 1 116 ? 9.930 -0.588 -6.811 1.00 98.31 116 VAL A N 1
ATOM 901 C CA . VAL A 1 116 ? 9.966 -0.178 -8.221 1.00 98.31 116 VAL A CA 1
ATOM 902 C C . VAL A 1 116 ? 10.480 -1.347 -9.039 1.00 98.31 116 VAL A C 1
ATOM 904 O O . VAL A 1 116 ? 11.588 -1.815 -8.805 1.00 98.31 116 VAL A O 1
ATOM 907 N N . ILE A 1 117 ? 9.673 -1.837 -9.968 1.00 97.81 117 ILE A N 1
ATOM 908 C CA . ILE A 1 117 ? 10.043 -2.912 -10.887 1.00 97.81 117 ILE A CA 1
ATOM 909 C C . ILE A 1 117 ? 10.524 -2.253 -12.171 1.00 97.81 117 ILE A C 1
ATOM 911 O O . ILE A 1 117 ? 9.763 -1.521 -12.805 1.00 97.81 117 ILE A O 1
ATOM 915 N N . HIS A 1 118 ? 11.768 -2.534 -12.555 1.00 97.06 118 HIS A N 1
ATOM 916 C CA . HIS A 1 118 ? 12.459 -1.930 -13.703 1.00 97.06 118 HIS A CA 1
ATOM 917 C C . HIS A 1 118 ? 12.030 -2.583 -15.017 1.00 97.06 118 HIS A C 1
ATOM 919 O O . HIS A 1 118 ? 12.819 -3.165 -15.762 1.00 97.06 118 HIS A O 1
ATOM 925 N N . GLN A 1 119 ? 10.719 -2.582 -15.237 1.00 95.88 119 GLN A N 1
ATOM 926 C CA . GLN A 1 119 ? 10.036 -3.011 -16.445 1.00 95.88 119 GLN A CA 1
ATOM 927 C C . GLN A 1 119 ? 8.782 -2.159 -16.634 1.00 95.88 119 GLN A C 1
ATOM 929 O O . GLN A 1 119 ? 8.195 -1.654 -15.675 1.00 95.88 119 GLN A O 1
ATOM 934 N N . VAL A 1 120 ? 8.346 -2.041 -17.882 1.00 96.88 120 VAL A N 1
ATOM 935 C CA . VAL A 1 120 ? 7.087 -1.394 -18.250 1.00 96.88 120 VAL A CA 1
ATOM 936 C C . VAL A 1 120 ? 6.025 -2.473 -18.429 1.00 96.88 120 VAL A C 1
ATOM 938 O O . VAL A 1 120 ? 6.250 -3.455 -19.133 1.00 96.88 120 VAL A O 1
ATOM 941 N N . TYR A 1 121 ? 4.871 -2.274 -17.799 1.00 96.94 121 TYR A N 1
ATOM 942 C CA . TYR A 1 121 ? 3.710 -3.154 -17.922 1.00 96.94 121 TYR A CA 1
ATOM 943 C C . TYR A 1 121 ? 2.517 -2.360 -18.445 1.00 96.94 121 TYR A C 1
ATOM 945 O O . TYR A 1 121 ? 2.365 -1.183 -18.123 1.00 96.94 121 TYR A O 1
ATOM 953 N N . GLU A 1 122 ? 1.648 -3.008 -19.213 1.00 97.31 122 GLU A N 1
ATOM 954 C CA . GLU A 1 122 ? 0.316 -2.476 -19.505 1.00 97.31 122 GLU A CA 1
ATOM 955 C C . GLU A 1 122 ? -0.586 -2.639 -18.273 1.00 97.31 122 GLU A C 1
ATOM 957 O O . GLU A 1 122 ?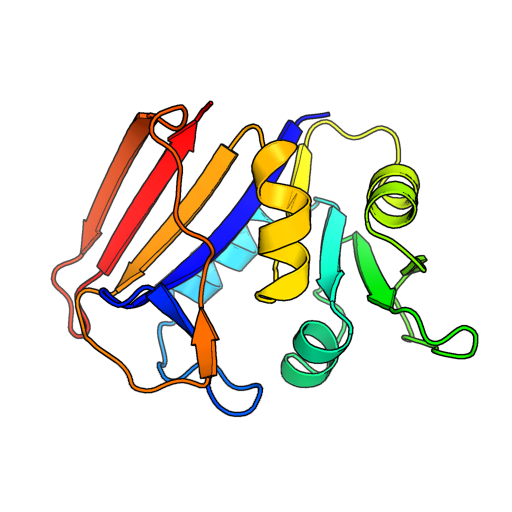 -0.478 -3.626 -17.540 1.00 97.31 122 GLU A O 1
ATOM 962 N N . GLY A 1 123 ? -1.477 -1.678 -18.033 1.00 97.00 123 GLY A N 1
ATOM 963 C CA . GLY A 1 123 ? -2.456 -1.788 -16.956 1.00 97.00 123 GLY A CA 1
ATOM 964 C C . GLY A 1 123 ? -3.394 -0.597 -16.843 1.00 97.00 123 GLY A C 1
ATOM 965 O O . GLY A 1 123 ? -3.158 0.463 -17.417 1.00 97.00 123 GLY A O 1
ATOM 966 N N . ASP A 1 124 ? -4.476 -0.793 -16.096 1.00 97.19 124 ASP A N 1
ATOM 967 C CA . ASP A 1 124 ? -5.566 0.173 -15.917 1.00 97.19 124 ASP A CA 1
ATOM 968 C C . ASP A 1 124 ? -5.492 0.932 -14.583 1.00 97.19 124 ASP A C 1
ATOM 970 O O . ASP A 1 124 ? -6.213 1.912 -14.366 1.00 97.19 124 ASP A O 1
ATOM 974 N N . THR A 1 125 ? -4.614 0.491 -13.681 1.00 97.44 125 THR A N 1
ATOM 975 C CA . THR A 1 125 ? -4.503 1.018 -12.328 1.00 97.44 125 THR A CA 1
ATOM 976 C C . THR A 1 125 ? -3.080 1.490 -12.072 1.00 97.44 125 THR A C 1
ATOM 978 O O . THR A 1 125 ? -2.123 0.730 -12.206 1.00 97.44 125 THR A O 1
ATOM 981 N N . TYR A 1 126 ? -2.947 2.741 -11.627 1.00 98.38 126 TYR A N 1
ATOM 982 C CA . TYR A 1 126 ? -1.656 3.394 -11.423 1.00 98.38 126 TYR A CA 1
ATOM 983 C C . TYR A 1 126 ? -1.479 3.872 -9.981 1.00 98.38 126 TYR A C 1
ATOM 985 O O . TYR A 1 126 ? -2.436 4.323 -9.338 1.00 98.38 126 TYR A O 1
ATOM 993 N N . PHE A 1 127 ? -0.243 3.828 -9.490 1.00 98.44 127 PHE A N 1
ATOM 994 C CA . PHE A 1 127 ? 0.145 4.531 -8.274 1.00 98.44 127 PHE A CA 1
ATOM 995 C C . PHE A 1 127 ? 0.092 6.050 -8.526 1.00 98.44 127 PHE A C 1
ATOM 997 O O . PHE A 1 127 ? 0.489 6.505 -9.608 1.00 98.44 127 PHE A O 1
ATOM 1004 N N . PRO A 1 128 ? -0.416 6.864 -7.580 1.00 98.06 128 PRO A N 1
ATOM 1005 C CA . PRO A 1 128 ? -0.438 8.314 -7.745 1.00 98.06 128 PRO A CA 1
ATOM 1006 C C . PRO A 1 128 ? 0.978 8.882 -7.919 1.00 98.06 128 PRO A C 1
ATOM 1008 O O . PRO A 1 128 ? 1.959 8.320 -7.436 1.00 98.06 128 PRO A O 1
ATOM 1011 N N . LYS A 1 129 ? 1.091 10.027 -8.604 1.00 97.19 129 LYS A N 1
ATOM 1012 C CA . LYS A 1 129 ? 2.371 10.735 -8.725 1.00 97.19 129 LYS A CA 1
ATOM 1013 C C . LYS A 1 129 ? 2.859 11.131 -7.329 1.00 97.19 129 LYS A C 1
ATOM 1015 O O . LYS A 1 129 ? 2.156 11.853 -6.628 1.00 97.19 129 LYS A O 1
ATOM 1020 N N . ILE A 1 130 ? 4.053 10.671 -6.968 1.00 96.50 130 ILE A N 1
ATOM 1021 C CA . ILE A 1 130 ? 4.733 11.066 -5.735 1.00 96.50 130 ILE A CA 1
ATOM 1022 C C . ILE A 1 130 ? 5.204 12.516 -5.893 1.00 96.50 130 ILE A C 1
ATOM 1024 O O . ILE A 1 130 ? 5.688 12.916 -6.955 1.00 96.50 130 ILE A O 1
ATOM 1028 N N . THR A 1 131 ? 4.966 13.310 -4.860 1.00 92.25 131 THR A N 1
ATOM 1029 C CA . THR A 1 131 ? 5.316 14.726 -4.741 1.00 92.25 131 THR A CA 1
ATOM 1030 C C . THR A 1 131 ? 6.749 14.889 -4.230 1.00 92.25 131 THR A C 1
ATOM 1032 O O . THR A 1 131 ? 7.294 13.990 -3.598 1.00 92.25 131 THR A O 1
ATOM 1035 N N . GLU A 1 132 ? 7.353 16.053 -4.474 1.00 93.75 132 GLU A N 1
ATOM 1036 C CA . GLU A 1 132 ? 8.744 16.362 -4.085 1.00 93.75 132 GLU A CA 1
ATOM 1037 C C . GLU A 1 132 ? 8.962 16.437 -2.563 1.00 93.75 132 GLU A C 1
ATOM 1039 O O . GLU A 1 132 ? 10.095 16.460 -2.101 1.00 93.75 132 GLU A O 1
ATOM 1044 N N .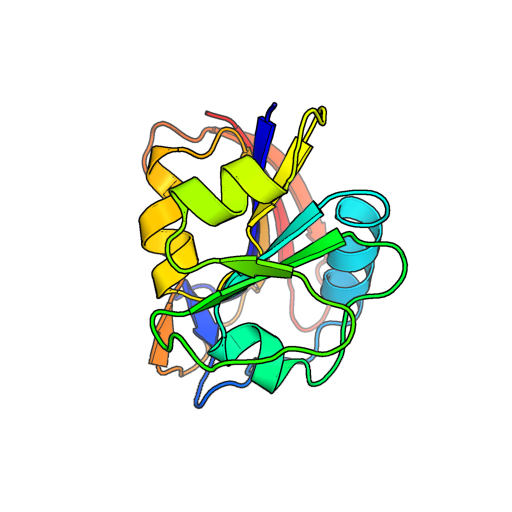 GLU A 1 133 ? 7.881 16.454 -1.779 1.00 96.81 133 GLU A N 1
ATOM 1045 C CA . GLU A 1 133 ? 7.931 16.405 -0.313 1.00 96.81 133 GLU A CA 1
ATOM 1046 C C . GLU A 1 133 ? 8.440 15.059 0.227 1.00 96.81 133 GLU A C 1
ATOM 1048 O O . GLU A 1 133 ? 8.876 15.001 1.367 1.00 96.81 133 GLU A O 1
ATOM 1053 N N . PHE A 1 134 ? 8.381 13.982 -0.564 1.00 98.19 134 PHE A N 1
ATOM 1054 C CA . PHE A 1 134 ? 8.900 12.677 -0.163 1.00 98.19 134 PHE A CA 1
ATOM 1055 C C . PHE A 1 134 ? 10.349 12.524 -0.617 1.00 98.19 134 PHE A C 1
ATOM 1057 O O . PHE A 1 134 ? 10.6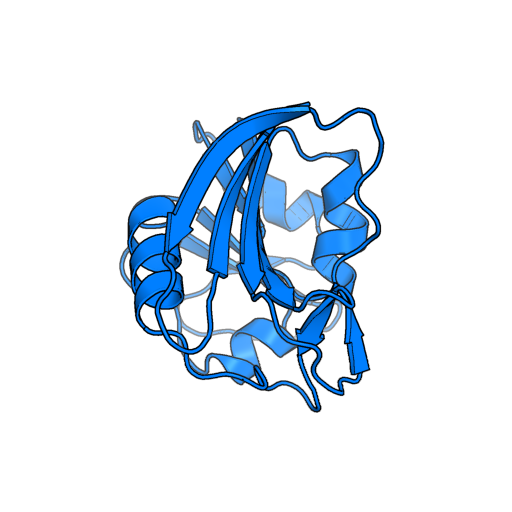27 12.478 -1.816 1.00 98.19 134 PHE A O 1
ATOM 1064 N N . VAL A 1 135 ? 11.258 12.375 0.343 1.00 98.19 135 VAL A N 1
ATOM 1065 C CA . VAL A 1 135 ? 12.683 12.155 0.088 1.00 98.19 135 VAL A CA 1
ATOM 1066 C C . VAL A 1 135 ? 13.050 10.687 0.261 1.00 98.19 135 VAL A C 1
ATOM 1068 O O . VAL A 1 135 ? 12.542 10.004 1.152 1.00 98.19 135 VAL A O 1
ATOM 1071 N N . GLU A 1 136 ? 13.935 10.191 -0.598 1.00 98.19 136 GLU A N 1
ATOM 1072 C CA . GLU A 1 136 ? 14.505 8.851 -0.474 1.00 98.19 136 GLU A CA 1
ATOM 1073 C C . GLU A 1 136 ? 15.479 8.800 0.706 1.00 98.19 136 GLU A C 1
ATOM 1075 O O . GLU A 1 136 ? 16.405 9.607 0.787 1.00 98.19 136 GLU A O 1
ATOM 1080 N N . VAL A 1 137 ? 15.268 7.849 1.618 1.00 98.31 137 VAL A N 1
ATOM 1081 C CA . VAL A 1 137 ? 16.146 7.635 2.784 1.00 98.31 137 VAL A CA 1
ATOM 1082 C C . VAL A 1 137 ? 16.780 6.247 2.806 1.00 98.31 137 VAL A C 1
ATOM 1084 O O . VAL A 1 137 ? 17.833 6.069 3.411 1.00 98.31 137 VAL A O 1
ATOM 1087 N N . GLU A 1 138 ? 16.173 5.269 2.130 1.00 97.81 138 GLU A N 1
ATOM 1088 C CA . GLU A 1 138 ? 16.757 3.943 1.932 1.00 97.81 138 GLU A CA 1
ATOM 1089 C C . GLU A 1 138 ? 16.468 3.446 0.518 1.00 97.81 138 GLU A C 1
ATOM 1091 O O . GLU A 1 138 ? 15.368 3.641 -0.008 1.00 97.81 138 GLU A O 1
ATOM 1096 N N . SER A 1 139 ? 17.445 2.745 -0.057 1.00 97.75 139 SER A N 1
ATOM 1097 C CA . SER A 1 139 ? 17.349 2.130 -1.375 1.00 97.75 139 SER A CA 1
ATOM 1098 C C . SER A 1 139 ? 18.159 0.841 -1.429 1.00 97.75 139 SER A C 1
ATOM 1100 O O . SER A 1 139 ? 19.281 0.768 -0.924 1.00 97.75 139 SER A O 1
ATOM 1102 N N . ASN A 1 140 ? 17.571 -0.202 -2.009 1.00 97.06 140 ASN A N 1
ATOM 1103 C CA . ASN A 1 140 ? 18.223 -1.487 -2.220 1.00 97.06 140 ASN A CA 1
ATOM 1104 C C . ASN A 1 140 ? 17.761 -2.090 -3.549 1.00 97.06 140 ASN A C 1
ATOM 1106 O O . ASN A 1 140 ? 16.586 -2.431 -3.706 1.00 97.06 140 ASN A O 1
ATOM 1110 N N . THR A 1 141 ? 18.692 -2.217 -4.491 1.00 96.94 141 THR A N 1
ATOM 1111 C CA . THR A 1 141 ? 18.441 -2.759 -5.830 1.00 96.94 141 THR A CA 1
ATOM 1112 C C . THR A 1 141 ? 18.880 -4.212 -5.913 1.00 96.94 141 THR A C 1
ATOM 1114 O O . THR A 1 141 ? 19.961 -4.577 -5.452 1.00 96.94 141 THR A O 1
ATOM 1117 N N . ALA A 1 142 ? 18.044 -5.036 -6.539 1.00 94.38 142 ALA A N 1
ATOM 1118 C CA . ALA A 1 142 ? 18.368 -6.405 -6.891 1.00 94.38 142 ALA A CA 1
ATOM 1119 C C . ALA A 1 142 ? 18.291 -6.581 -8.411 1.00 94.38 142 ALA A C 1
ATOM 1121 O O . ALA A 1 142 ? 17.214 -6.488 -9.000 1.00 94.38 142 ALA A O 1
ATOM 1122 N N . ASP A 1 143 ? 19.421 -6.929 -9.022 1.00 88.94 143 ASP A N 1
ATOM 1123 C CA . ASP A 1 143 ? 19.567 -7.097 -10.475 1.00 88.94 143 ASP A CA 1
ATOM 1124 C C . ASP A 1 143 ? 19.125 -8.483 -10.982 1.00 88.94 143 ASP A C 1
ATOM 1126 O O . ASP A 1 143 ? 19.678 -9.035 -11.933 1.00 88.94 143 ASP A O 1
ATOM 1130 N N . ASN A 1 144 ? 18.118 -9.071 -10.334 1.00 82.94 144 ASN A N 1
ATOM 1131 C CA . ASN A 1 144 ? 17.488 -10.302 -10.811 1.00 82.94 144 ASN A CA 1
ATOM 1132 C C . ASN A 1 144 ? 16.580 -9.998 -12.016 1.00 82.94 144 ASN A C 1
ATOM 1134 O O . ASN A 1 144 ? 16.429 -8.851 -12.409 1.00 82.94 144 ASN A O 1
ATOM 1138 N N . LEU A 1 145 ? 15.964 -11.012 -12.627 1.00 81.81 145 LEU A N 1
ATOM 1139 C CA . LEU A 1 145 ? 14.927 -10.816 -13.649 1.00 81.81 145 LEU A CA 1
ATOM 1140 C C . LEU A 1 145 ? 13.546 -11.134 -13.044 1.00 81.81 145 LEU A C 1
ATOM 1142 O O . LEU A 1 145 ? 13.345 -12.276 -12.627 1.00 81.81 145 LEU A O 1
ATOM 1146 N N . PRO A 1 146 ? 12.591 -10.180 -13.003 1.00 87.12 146 PRO A N 1
ATOM 1147 C CA . PRO A 1 146 ? 12.756 -8.749 -13.293 1.00 87.12 146 PRO A CA 1
ATOM 1148 C C . PRO A 1 146 ? 13.666 -8.049 -12.269 1.00 87.12 146 PRO A C 1
ATOM 1150 O O . PRO A 1 146 ? 13.708 -8.465 -11.108 1.00 87.12 146 PRO A O 1
ATOM 1153 N N . SER A 1 147 ? 14.359 -6.983 -12.691 1.00 95.56 147 SER A N 1
ATOM 1154 C CA . SER A 1 147 ? 15.152 -6.154 -11.771 1.00 95.56 147 SER A CA 1
ATOM 1155 C C . SER A 1 147 ? 14.206 -5.242 -11.002 1.00 95.56 147 SER A C 1
ATOM 1157 O O . SER A 1 147 ? 13.167 -4.826 -11.528 1.00 95.56 147 SER A O 1
ATOM 1159 N N . TYR A 1 148 ? 14.517 -4.970 -9.740 1.00 97.62 148 TYR A N 1
ATOM 1160 C CA . TYR A 1 148 ? 13.678 -4.133 -8.891 1.00 97.62 148 TYR A CA 1
ATOM 1161 C C . TYR A 1 148 ? 14.491 -3.396 -7.828 1.00 97.62 148 TYR A C 1
ATOM 1163 O O . TYR A 1 148 ? 15.550 -3.852 -7.395 1.00 97.62 148 TYR A O 1
ATOM 1171 N N . THR A 1 149 ? 13.942 -2.284 -7.346 1.00 98.38 149 THR A N 1
ATOM 1172 C CA . THR A 1 149 ? 14.477 -1.515 -6.220 1.00 98.38 149 THR A CA 1
ATOM 1173 C C . THR A 1 149 ? 13.441 -1.410 -5.112 1.00 98.38 149 THR A C 1
ATOM 1175 O O . THR A 1 149 ? 12.296 -1.016 -5.333 1.00 98.38 149 THR A O 1
ATOM 1178 N N . PHE A 1 150 ? 13.846 -1.741 -3.892 1.00 98.50 150 PHE A N 1
ATOM 1179 C CA . PHE A 1 150 ? 13.107 -1.399 -2.687 1.00 98.50 150 PHE A CA 1
ATOM 1180 C C . PHE A 1 150 ? 13.525 -0.012 -2.216 1.00 98.50 150 PHE A C 1
ATOM 1182 O O . PHE A 1 150 ? 14.697 0.210 -1.939 1.00 98.50 150 PHE A O 1
ATOM 1189 N N . LEU A 1 151 ? 12.555 0.887 -2.086 1.00 98.50 151 LEU A N 1
ATOM 1190 C CA . LEU A 1 151 ? 12.730 2.244 -1.587 1.00 98.50 151 LEU A CA 1
ATOM 1191 C C . LEU A 1 151 ? 11.959 2.437 -0.280 1.00 98.50 151 LEU A C 1
ATOM 1193 O O . LEU A 1 151 ? 10.867 1.872 -0.096 1.00 98.50 151 LEU A O 1
ATOM 1197 N N . LEU A 1 152 ? 12.510 3.271 0.595 1.00 98.69 152 LEU A N 1
ATOM 1198 C CA . LEU A 1 152 ? 11.776 3.960 1.650 1.00 98.69 152 LEU A CA 1
ATOM 1199 C C . LEU A 1 152 ? 11.830 5.458 1.365 1.00 98.69 152 LEU A C 1
ATOM 1201 O O . LEU A 1 152 ? 12.908 6.052 1.321 1.00 98.69 152 LEU A O 1
ATOM 1205 N N . LEU A 1 153 ? 10.653 6.053 1.196 1.00 98.62 153 LEU A N 1
ATOM 1206 C CA . LEU A 1 153 ? 10.487 7.494 1.067 1.00 98.62 153 LEU A CA 1
ATOM 1207 C C . LEU A 1 153 ? 9.827 8.045 2.330 1.00 98.62 153 LEU A C 1
ATOM 1209 O O . LEU A 1 153 ? 8.885 7.435 2.845 1.00 98.62 153 LEU A O 1
ATOM 1213 N N . VAL A 1 154 ? 10.287 9.195 2.810 1.00 98.38 154 VAL A N 1
ATOM 1214 C CA . VAL A 1 154 ? 9.773 9.854 4.020 1.00 98.38 154 VAL A CA 1
ATOM 1215 C C . VAL A 1 154 ? 9.433 11.304 3.699 1.00 98.38 154 VAL A C 1
ATOM 1217 O O . VAL A 1 154 ? 10.162 11.948 2.950 1.00 98.38 154 VAL A O 1
ATOM 1220 N N . LYS A 1 155 ? 8.308 11.778 4.235 1.00 95.62 155 LYS A N 1
ATOM 1221 C CA . LYS A 1 155 ? 7.896 13.183 4.207 1.00 95.62 155 LYS A CA 1
ATOM 1222 C C . LYS A 1 155 ? 8.395 13.920 5.446 1.00 95.62 155 LYS A C 1
ATOM 1224 O O . LYS A 1 155 ? 8.271 13.331 6.546 1.00 95.62 155 LYS A O 1
#

pLDDT: mean 97.04, std 2.51, range [81.81, 98.88]

Radius of gyration: 14.8 Å; Cα contacts (8 Å, |Δi|>4): 333; chains: 1; bounding box: 44×30×38 Å

Secondary structure (DSSP, 8-state):
-EEEEEEEEETT-EEEBTTB-SS--HHHHHHHHHHHTTSEEEEEHHHHHHH-S--TTSEEEEE-S-TT---TTSEEESSHHHHHHHH-S-SEEEE---HHHHHHHGGG-SEEEEEEESS----SEEPPPPPTTPEEEEEEEE-SSS-EEEEEEE-

Nearest PDB structures (foldseek):
  3tqa-assembly1_A  TM=9.800E-01  e=1.740E-22  Coxiella burnetii
  3tq8-assembly1_A  TM=9.745E-01  e=1.974E-22  Coxiella burnetii
  2zza-assembly2_B  TM=9.549E-01  e=1.120E-22  Moritella profunda
  3tqb-assembly1_A  TM=9.743E-01  e=2.213E-20  Coxiella burnetii
  3fl9-assembly4_D  TM=9.566E-01  e=8.611E-21  Bacillus anthracis

Mean predicted aligned error: 2.62 Å